Protein AF-A0A9E2IXX5-F1 (afdb_monomer_lite)

Secondary structure (DSSP, 8-state):
---HHHHHHHHHHGGG-----HHHHHHHHHH-TT-EEETTEEESPPPS-THHHHHS-HHHHHHHHGGG-

Sequence (69 aa):
MKNQLEELLHFVQSEGRICPEPGKWHELWEMLPDKKRVGNGWQPPLPLILAAWDNTSGIEKMLRLRQHI

Foldseek 3Di:
DPDVVNVVLCVCPPPPHLADDQVVQQVLQVPDPPWDDDPPAIVVGGQCDDVSVVVDDSNVNNVSVVSSD

pLDDT: mean 90.8, std 8.43, range [50.34, 97.62]

Radius of gyration: 12.69 Å; chains: 1; bounding box: 37×25×28 Å

Structure (mmCIF, N/CA/C/O backbone):
data_AF-A0A9E2IXX5-F1
#
_entry.id   AF-A0A9E2IXX5-F1
#
loop_
_atom_site.group_PDB
_atom_site.id
_atom_site.type_symbol
_atom_site.label_atom_id
_atom_site.label_alt_id
_atom_site.label_comp_id
_atom_site.label_asym_id
_atom_site.label_entity_id
_atom_site.label_seq_id
_atom_site.pdbx_PDB_ins_code
_atom_site.Cartn_x
_atom_site.Cartn_y
_atom_site.Cartn_z
_atom_site.occupancy
_atom_site.B_iso_or_equiv
_atom_site.auth_seq_id
_atom_site.auth_comp_id
_atom_site.auth_asym_id
_atom_site.auth_atom_id
_atom_site.pdbx_PDB_model_num
ATOM 1 N N . MET A 1 1 ? -19.314 15.410 -12.510 1.00 50.34 1 MET A N 1
ATOM 2 C CA . MET A 1 1 ? -19.056 13.955 -12.470 1.00 50.34 1 MET A CA 1
ATOM 3 C C . MET A 1 1 ? -17.898 13.742 -11.521 1.00 50.34 1 MET A C 1
ATOM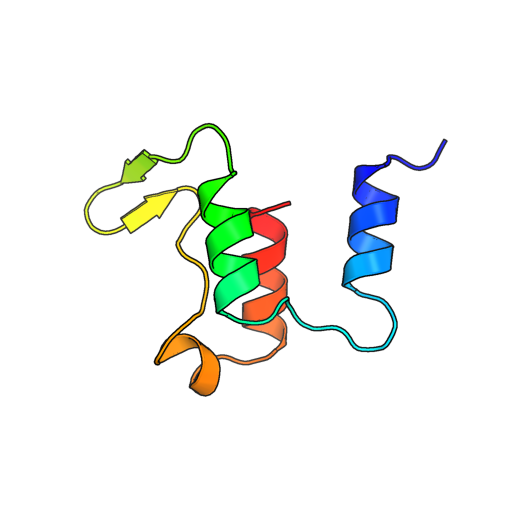 5 O O . MET A 1 1 ? -16.872 14.369 -11.746 1.00 50.34 1 MET A O 1
ATOM 9 N N . LYS A 1 2 ? -18.075 12.966 -10.447 1.00 58.16 2 LYS A N 1
ATOM 10 C CA . LYS A 1 2 ? -16.934 12.527 -9.636 1.00 58.16 2 LYS A CA 1
ATOM 11 C C . LYS A 1 2 ? -16.205 11.440 -10.417 1.00 58.16 2 LYS A C 1
ATOM 13 O O . LYS A 1 2 ? -16.845 10.615 -11.066 1.00 58.16 2 LYS A O 1
ATOM 18 N N . ASN A 1 3 ? -14.882 11.517 -10.446 1.00 86.88 3 ASN A N 1
ATOM 19 C CA . ASN A 1 3 ? -14.054 10.535 -11.130 1.00 86.88 3 ASN A CA 1
ATOM 20 C C . ASN A 1 3 ? -14.188 9.193 -10.382 1.00 86.88 3 ASN A C 1
ATOM 22 O O . ASN A 1 3 ? -14.106 9.180 -9.156 1.00 86.88 3 ASN A O 1
ATOM 26 N N . GLN A 1 4 ? -14.385 8.072 -11.086 1.00 84.88 4 GLN A N 1
ATOM 27 C CA . GLN A 1 4 ? -14.495 6.737 -10.468 1.00 84.88 4 GLN A CA 1
ATOM 28 C C . GLN A 1 4 ? -13.309 6.424 -9.537 1.00 84.88 4 GLN A C 1
ATOM 30 O O . GLN A 1 4 ? -13.482 5.758 -8.518 1.00 84.88 4 GLN A O 1
ATOM 35 N N . LEU A 1 5 ? -12.123 6.959 -9.845 1.00 81.38 5 LEU A N 1
ATOM 36 C CA . LEU A 1 5 ? -10.945 6.888 -8.982 1.00 81.38 5 LEU A CA 1
ATOM 37 C C . LEU A 1 5 ? -11.160 7.605 -7.642 1.00 81.38 5 LEU A C 1
ATOM 39 O O . LEU A 1 5 ? -10.812 7.073 -6.594 1.00 81.38 5 LEU A O 1
ATOM 43 N N . GLU A 1 6 ? -11.745 8.802 -7.654 1.00 82.75 6 GLU A N 1
ATOM 44 C CA . GLU A 1 6 ? -12.026 9.565 -6.432 1.00 82.75 6 GLU A CA 1
ATOM 45 C C . GLU A 1 6 ? -13.071 8.861 -5.564 1.00 82.75 6 GLU A C 1
ATOM 47 O O . GLU A 1 6 ? -12.935 8.829 -4.341 1.00 82.75 6 GLU A O 1
ATOM 52 N N . GLU A 1 7 ? -14.091 8.263 -6.183 1.00 86.06 7 GLU A N 1
ATOM 53 C CA . GLU A 1 7 ? -15.105 7.477 -5.474 1.00 86.06 7 GLU A CA 1
ATOM 54 C C . GLU A 1 7 ? -14.508 6.210 -4.859 1.00 86.06 7 GLU A C 1
ATOM 56 O O . GLU A 1 7 ? -14.769 5.919 -3.690 1.00 86.06 7 GLU A O 1
ATOM 61 N N . LEU A 1 8 ? -13.650 5.503 -5.602 1.00 81.81 8 LEU A N 1
ATOM 62 C CA . LEU A 1 8 ? -12.935 4.339 -5.092 1.00 81.81 8 LEU A CA 1
ATOM 63 C C . LEU A 1 8 ? -12.021 4.725 -3.927 1.00 81.81 8 LEU A C 1
ATOM 65 O O . LEU A 1 8 ? -12.081 4.083 -2.883 1.00 81.81 8 LEU A O 1
ATOM 69 N N . LEU A 1 9 ? -11.228 5.792 -4.069 1.00 79.62 9 LEU A N 1
ATOM 70 C CA . LEU A 1 9 ? -10.347 6.290 -3.011 1.00 79.62 9 LEU A CA 1
ATOM 71 C C . LEU A 1 9 ? -11.132 6.681 -1.757 1.00 79.62 9 LEU A C 1
ATOM 73 O O . LEU A 1 9 ? -10.708 6.352 -0.650 1.00 79.62 9 LEU A O 1
ATOM 77 N N . HIS A 1 10 ? -12.287 7.328 -1.920 1.00 82.88 10 HIS A N 1
ATOM 78 C CA . HIS A 1 10 ? -13.164 7.669 -0.804 1.00 82.88 10 HIS A CA 1
ATOM 79 C C . HIS A 1 10 ? -13.754 6.418 -0.138 1.00 82.88 10 HIS A C 1
ATOM 81 O O . HIS A 1 10 ? -13.795 6.338 1.087 1.00 82.88 10 HIS A O 1
ATOM 87 N N . PHE A 1 11 ? -14.170 5.418 -0.920 1.00 83.00 11 PHE A N 1
ATOM 88 C CA . PHE A 1 11 ? -14.686 4.151 -0.401 1.00 83.00 11 PHE A CA 1
ATOM 89 C C . PHE A 1 11 ? -13.614 3.334 0.337 1.00 83.00 11 PHE A C 1
ATOM 91 O O . PHE A 1 11 ? -13.872 2.800 1.417 1.00 83.00 11 PHE A O 1
ATOM 98 N N . VAL A 1 12 ? -12.391 3.237 -0.194 1.00 77.75 12 VAL A N 1
ATOM 99 C CA . VAL A 1 12 ? -11.325 2.467 0.471 1.00 77.75 12 VAL A CA 1
ATOM 100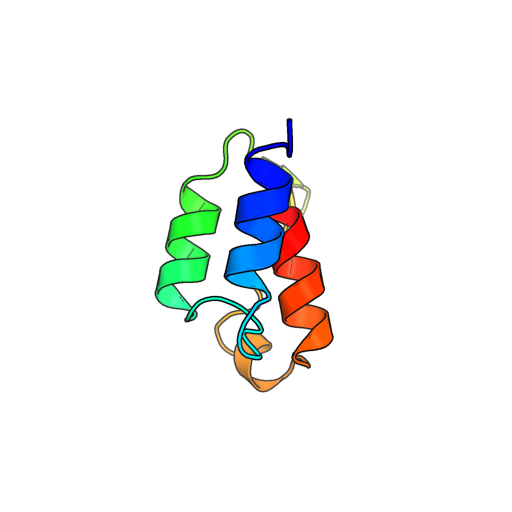 C C . VAL A 1 12 ? -10.770 3.166 1.715 1.00 77.75 12 VAL A C 1
ATOM 102 O O . VAL A 1 12 ? -10.151 2.501 2.539 1.00 77.75 12 VAL A O 1
ATOM 105 N N . GLN A 1 13 ? -11.008 4.474 1.870 1.00 76.56 13 GLN A N 1
ATOM 106 C CA . GLN A 1 13 ? -10.605 5.274 3.038 1.00 76.56 13 GLN A CA 1
ATOM 107 C C . GLN A 1 13 ? -11.757 5.527 4.027 1.00 76.56 13 GLN A C 1
ATOM 109 O O . GLN A 1 13 ? -11.535 6.093 5.098 1.00 76.56 13 GLN A O 1
ATOM 114 N N . SER A 1 14 ? -12.992 5.133 3.698 1.00 82.38 14 SER A N 1
ATOM 115 C CA . SER A 1 14 ? -14.135 5.312 4.594 1.00 82.38 14 SER A CA 1
ATOM 116 C C . SER A 1 14 ? -14.083 4.341 5.774 1.00 82.38 14 SER A C 1
ATOM 118 O O . SER A 1 14 ? -13.402 3.319 5.730 1.00 82.38 14 SER A O 1
ATOM 120 N N . GLU A 1 15 ? -14.854 4.632 6.824 1.00 83.25 15 GLU A N 1
ATOM 121 C CA . GLU A 1 15 ? -15.054 3.726 7.972 1.00 83.25 15 GLU A CA 1
ATOM 122 C C . GLU A 1 15 ? -13.765 3.357 8.732 1.00 83.25 15 GLU A C 1
ATOM 124 O O . GLU A 1 15 ? -13.674 2.298 9.345 1.00 83.25 15 GLU A O 1
ATOM 129 N N . GLY A 1 16 ? -12.748 4.225 8.698 1.00 81.31 16 GLY A N 1
ATOM 130 C CA . GLY A 1 16 ? -11.478 3.979 9.391 1.00 81.31 16 GLY A CA 1
ATOM 131 C C . GLY A 1 16 ? -10.613 2.898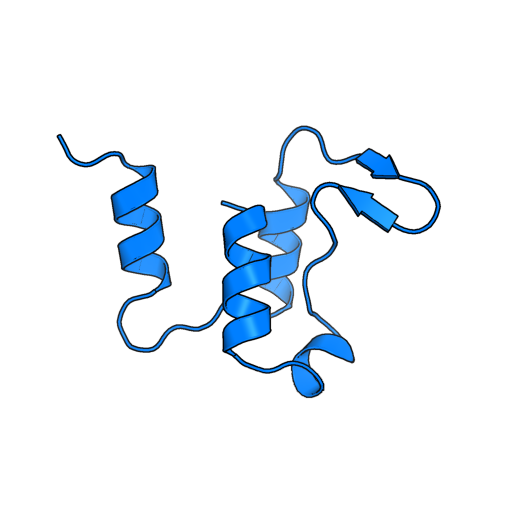 8.737 1.00 81.31 16 GLY A C 1
ATOM 132 O O . GLY A 1 16 ? -9.688 2.388 9.369 1.00 81.31 16 GLY A O 1
ATOM 133 N N . ARG A 1 17 ? -10.895 2.538 7.478 1.00 87.44 17 ARG A N 1
ATOM 134 C CA . ARG A 1 17 ? -10.083 1.594 6.706 1.00 87.44 17 ARG A CA 1
ATOM 135 C C . ARG A 1 17 ? -8.711 2.195 6.404 1.00 87.44 17 ARG A C 1
ATOM 137 O O . ARG A 1 17 ? -8.593 3.326 5.941 1.00 87.44 17 ARG A O 1
ATOM 144 N N . ILE A 1 18 ? -7.672 1.406 6.665 1.00 89.69 18 ILE A N 1
ATOM 145 C CA . ILE A 1 18 ? -6.270 1.805 6.494 1.00 89.69 18 ILE A CA 1
ATOM 146 C C . ILE A 1 18 ? -5.708 1.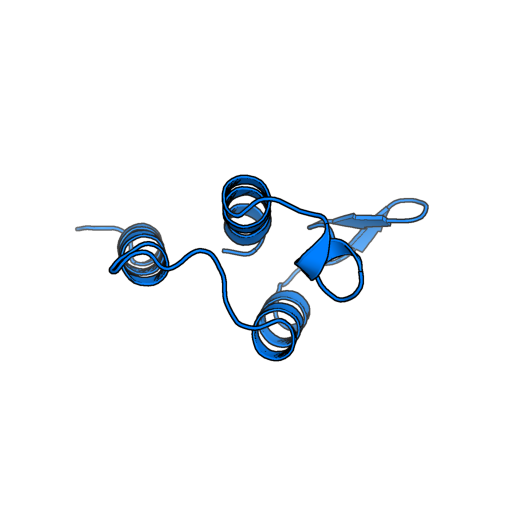227 5.189 1.00 89.69 18 ILE A C 1
ATOM 148 O O . ILE A 1 18 ? -5.173 1.952 4.353 1.00 89.69 18 ILE A O 1
ATOM 152 N N . CYS A 1 19 ? -5.828 -0.087 5.006 1.00 91.38 19 CYS A N 1
ATOM 153 C CA . CYS A 1 19 ? -5.416 -0.805 3.804 1.00 91.38 19 CYS A CA 1
ATOM 154 C C . CYS A 1 19 ? -6.105 -2.182 3.745 1.00 91.38 19 CYS A C 1
ATOM 156 O O . CYS A 1 19 ? -6.664 -2.618 4.757 1.00 91.38 19 CYS A O 1
ATOM 158 N N . PRO A 1 20 ? -6.069 -2.886 2.597 1.00 92.38 20 PRO A N 1
ATOM 159 C CA . PRO A 1 20 ? -6.553 -4.260 2.507 1.00 92.38 20 PRO A CA 1
ATOM 160 C C . PRO A 1 20 ? -5.725 -5.211 3.378 1.00 92.38 20 PRO A C 1
ATOM 162 O O . PRO A 1 20 ? -4.580 -4.910 3.722 1.00 92.38 20 PRO A O 1
ATOM 165 N N . GLU A 1 21 ? -6.278 -6.386 3.677 1.00 93.62 21 GLU A N 1
ATOM 166 C CA . GLU A 1 21 ? -5.516 -7.480 4.285 1.00 93.62 21 GLU A CA 1
ATOM 167 C C . GLU A 1 21 ? -4.299 -7.871 3.417 1.00 93.62 21 GLU A C 1
ATOM 169 O O . GLU A 1 21 ? -4.359 -7.733 2.189 1.00 93.62 21 GLU A O 1
ATOM 174 N N . PRO A 1 22 ? -3.203 -8.388 4.009 1.00 95.69 22 PRO A N 1
ATOM 175 C CA . PRO A 1 22 ? -1.949 -8.625 3.290 1.00 95.69 22 PRO A CA 1
ATOM 176 C C . PRO A 1 22 ? -2.084 -9.429 1.991 1.00 95.69 22 PRO A C 1
ATOM 178 O O . PRO A 1 22 ? -1.500 -9.050 0.977 1.00 95.69 22 PRO A O 1
ATOM 181 N N . GLY A 1 23 ? -2.878 -10.506 2.001 1.00 96.81 23 GLY A N 1
ATOM 182 C CA . GLY A 1 23 ? -3.096 -11.350 0.821 1.00 96.81 23 GLY A CA 1
ATOM 183 C C . GLY A 1 23 ? -3.797 -10.598 -0.310 1.00 96.81 23 GLY A C 1
ATOM 184 O O . GLY A 1 23 ? -3.303 -10.566 -1.433 1.00 96.81 23 GLY A O 1
ATOM 185 N N . LYS A 1 24 ? -4.893 -9.898 -0.000 1.00 95.81 24 LYS A N 1
ATOM 186 C CA . LYS A 1 24 ? -5.649 -9.107 -0.986 1.00 95.81 24 LYS A CA 1
ATOM 187 C C . LYS A 1 24 ? -4.864 -7.915 -1.504 1.00 95.81 24 LYS A C 1
ATOM 189 O O . LYS A 1 24 ? -4.980 -7.564 -2.674 1.00 95.81 24 LYS A O 1
ATOM 194 N N . TRP A 1 25 ? -4.042 -7.300 -0.659 1.00 95.88 25 TRP A N 1
ATOM 195 C CA . TRP A 1 25 ? -3.170 -6.221 -1.105 1.00 95.88 25 TRP A CA 1
ATOM 196 C C . TRP A 1 25 ? -2.085 -6.724 -2.062 1.00 95.88 25 TRP A C 1
ATOM 198 O O . TRP A 1 25 ? -1.754 -6.042 -3.033 1.00 95.88 25 TRP A O 1
ATOM 208 N N . HIS A 1 26 ? -1.559 -7.927 -1.823 1.00 97.44 26 HIS A N 1
ATOM 209 C CA . HIS A 1 26 ? -0.641 -8.569 -2.752 1.00 97.44 26 HIS A CA 1
ATOM 210 C C . HIS A 1 26 ? -1.320 -8.908 -4.084 1.00 97.44 26 HIS A C 1
ATOM 212 O O . HIS A 1 26 ? -0.790 -8.526 -5.123 1.00 97.44 26 HIS A O 1
ATOM 218 N N . GLU A 1 27 ? -2.516 -9.507 -4.058 1.00 97.19 27 GLU A N 1
ATOM 219 C CA . GLU A 1 27 ? -3.319 -9.775 -5.264 1.00 97.19 27 GLU A CA 1
ATOM 220 C C . GLU A 1 27 ? -3.559 -8.494 -6.084 1.00 97.19 27 GLU A C 1
ATOM 222 O O . GLU A 1 27 ? -3.295 -8.476 -7.285 1.00 97.19 27 GLU A O 1
ATOM 227 N N . LEU A 1 28 ? -3.972 -7.396 -5.435 1.00 94.50 28 LEU A N 1
ATOM 228 C CA . LEU A 1 28 ? -4.132 -6.090 -6.087 1.00 94.50 28 LEU A CA 1
ATOM 229 C C . LEU A 1 28 ? -2.836 -5.635 -6.767 1.00 94.50 28 LEU A C 1
ATOM 231 O O . LEU A 1 28 ? -2.853 -5.202 -7.917 1.00 94.50 28 LEU A O 1
ATOM 235 N N . TRP A 1 29 ? -1.707 -5.719 -6.061 1.00 96.75 29 TRP A N 1
ATOM 236 C CA . TRP A 1 29 ? -0.422 -5.305 -6.614 1.00 96.75 29 TRP A CA 1
ATOM 237 C C . TRP A 1 29 ? -0.030 -6.159 -7.827 1.00 96.75 29 TRP A C 1
ATOM 239 O O . TRP A 1 29 ? 0.390 -5.616 -8.850 1.00 96.75 29 TRP A O 1
ATOM 249 N N . GLU A 1 30 ? -0.253 -7.475 -7.782 1.00 96.81 30 GLU A N 1
ATOM 250 C CA . GLU A 1 30 ? -0.028 -8.385 -8.913 1.00 96.81 30 GLU A CA 1
ATOM 251 C C . GLU A 1 30 ? -0.899 -8.067 -10.140 1.00 96.81 30 GLU A C 1
ATOM 253 O O . GLU A 1 30 ? -0.485 -8.333 -11.270 1.00 96.81 30 GLU A O 1
ATOM 258 N N . MET A 1 31 ? -2.031 -7.384 -9.967 1.00 95.88 31 MET A N 1
ATOM 259 C CA . MET A 1 31 ? -2.883 -6.938 -11.077 1.00 95.88 31 MET A CA 1
ATOM 260 C C . MET A 1 31 ? -2.415 -5.640 -11.752 1.00 95.88 31 MET A C 1
ATOM 262 O O . MET A 1 31 ? -2.878 -5.335 -12.850 1.00 95.88 31 MET A O 1
ATOM 266 N N . LEU A 1 32 ? -1.505 -4.872 -11.140 1.00 94.69 32 LEU A N 1
ATOM 267 C CA . LEU A 1 32 ? -1.084 -3.581 -11.695 1.00 94.69 32 LEU A CA 1
ATOM 268 C C . LEU A 1 32 ? -0.374 -3.734 -13.049 1.00 94.69 32 LEU A C 1
ATOM 270 O O . LEU A 1 32 ? 0.580 -4.524 -13.136 1.00 94.69 32 LEU A O 1
ATOM 274 N N . PRO A 1 33 ? -0.779 -2.966 -14.079 1.00 90.31 33 PRO A N 1
ATOM 275 C CA . PRO A 1 33 ? -0.030 -2.894 -15.323 1.00 90.31 33 PRO A CA 1
ATOM 276 C C . PRO A 1 33 ? 1.316 -2.194 -15.076 1.00 90.31 33 PRO A C 1
ATOM 278 O O . PRO A 1 33 ? 1.469 -1.416 -14.136 1.00 90.31 33 PRO A O 1
ATOM 281 N N . ASP A 1 34 ? 2.315 -2.499 -15.901 1.00 88.12 34 ASP A N 1
ATOM 282 C CA . ASP A 1 34 ? 3.617 -1.809 -15.923 1.00 88.12 34 ASP A CA 1
ATOM 283 C C . ASP A 1 34 ? 4.502 -1.949 -14.673 1.00 88.12 34 ASP A C 1
ATOM 285 O O . ASP A 1 34 ? 5.450 -1.179 -14.473 1.00 88.12 34 ASP A O 1
ATOM 289 N N . LYS A 1 35 ? 4.269 -2.985 -13.860 1.00 94.31 35 LYS A N 1
ATOM 290 C CA . LYS A 1 35 ? 5.221 -3.380 -12.818 1.00 94.31 35 LYS A CA 1
ATOM 291 C C . LYS A 1 35 ? 6.581 -3.693 -13.429 1.00 94.31 35 LYS A C 1
ATOM 293 O O . LYS A 1 35 ? 6.715 -4.600 -14.250 1.00 94.31 35 LYS A O 1
ATOM 298 N N . LYS A 1 36 ? 7.615 -3.000 -12.963 1.00 95.75 36 LYS A N 1
ATOM 299 C CA . LYS A 1 36 ? 8.992 -3.233 -13.406 1.00 95.75 36 LYS A CA 1
ATOM 300 C C . LYS A 1 36 ? 9.954 -3.318 -12.239 1.00 95.75 36 LYS A C 1
ATOM 302 O O . LYS A 1 36 ? 9.800 -2.637 -11.224 1.00 95.75 36 LYS A O 1
ATOM 307 N N . ARG A 1 37 ? 10.990 -4.130 -12.418 1.00 95.81 37 ARG A N 1
ATOM 308 C CA . ARG A 1 37 ? 12.097 -4.216 -11.474 1.00 95.81 37 ARG A CA 1
ATOM 309 C C . ARG A 1 37 ? 13.042 -3.034 -11.687 1.00 95.81 37 ARG A C 1
ATOM 311 O O . ARG A 1 37 ? 13.450 -2.762 -12.813 1.00 95.81 37 ARG A O 1
ATOM 318 N N . VAL A 1 38 ? 13.383 -2.334 -10.608 1.00 95.88 38 VAL A N 1
ATOM 319 C CA . VAL A 1 38 ? 14.302 -1.186 -10.616 1.00 95.88 38 VAL A CA 1
ATOM 320 C C . VAL A 1 38 ? 15.388 -1.458 -9.581 1.00 95.88 38 VAL A C 1
ATOM 322 O O . VAL A 1 38 ? 15.159 -1.346 -8.376 1.00 95.88 38 VAL A O 1
ATOM 325 N N . GLY A 1 39 ? 16.562 -1.893 -10.049 1.00 95.12 39 GLY A N 1
ATOM 326 C CA . GLY A 1 39 ? 17.628 -2.396 -9.180 1.00 95.12 39 GLY A CA 1
ATOM 327 C C . GLY A 1 39 ? 17.139 -3.561 -8.309 1.00 95.12 39 GLY A C 1
ATOM 328 O O . GLY A 1 39 ? 16.637 -4.565 -8.817 1.00 95.12 39 GLY A O 1
ATOM 329 N N . ASN A 1 40 ? 17.240 -3.401 -6.988 1.00 94.56 40 ASN A N 1
ATOM 330 C CA . ASN A 1 40 ? 16.780 -4.395 -6.011 1.00 94.56 40 ASN A CA 1
ATOM 331 C C . ASN A 1 40 ? 15.296 -4.247 -5.616 1.00 94.56 40 ASN A C 1
ATOM 333 O O . ASN A 1 40 ? 14.824 -5.004 -4.772 1.00 94.56 40 ASN A O 1
ATOM 337 N N . GLY A 1 41 ? 14.563 -3.293 -6.201 1.00 94.31 41 GLY A N 1
ATOM 338 C CA . GLY A 1 41 ? 13.164 -3.006 -5.875 1.00 94.31 41 GLY A CA 1
ATOM 339 C C . GLY A 1 41 ? 12.206 -3.145 -7.058 1.00 94.31 41 GLY A C 1
ATOM 340 O O . GLY A 1 41 ? 12.574 -3.608 -8.138 1.00 94.31 41 GLY A O 1
ATOM 341 N N . TRP A 1 42 ? 10.968 -2.702 -6.842 1.00 96.69 42 TRP A N 1
ATOM 342 C CA . TRP A 1 42 ? 9.904 -2.661 -7.843 1.00 96.69 42 TRP A CA 1
ATOM 343 C C . TRP A 1 42 ? 9.326 -1.255 -7.977 1.00 96.69 42 TRP A C 1
ATOM 345 O O . TRP A 1 42 ? 9.354 -0.473 -7.025 1.00 96.69 42 TRP A O 1
ATOM 355 N N . GLN A 1 43 ? 8.773 -0.957 -9.148 1.00 96.06 43 GLN A N 1
ATOM 356 C CA . GLN A 1 43 ? 7.942 0.214 -9.388 1.00 96.06 43 GLN A CA 1
ATOM 357 C C . GLN A 1 43 ? 6.612 -0.235 -10.023 1.00 96.06 43 GLN A C 1
ATOM 359 O O . GLN A 1 43 ? 6.672 -0.852 -11.089 1.00 96.06 43 GLN A O 1
ATOM 364 N N . PRO A 1 44 ? 5.448 0.066 -9.406 1.00 95.56 44 PRO A N 1
ATOM 365 C CA . PRO A 1 44 ? 5.294 0.603 -8.047 1.00 95.56 44 PRO A CA 1
ATOM 366 C C . PRO A 1 44 ? 5.850 -0.364 -6.985 1.00 95.56 44 PRO A C 1
ATOM 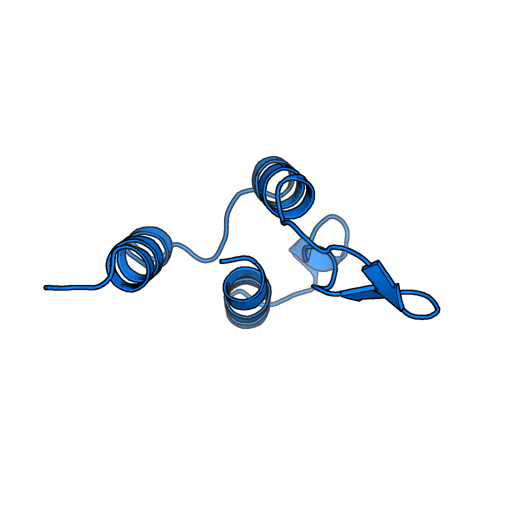368 O O . PRO A 1 44 ? 5.985 -1.565 -7.239 1.00 95.56 44 PRO A O 1
ATOM 371 N N . PRO A 1 45 ? 6.241 0.145 -5.808 1.00 96.50 45 PRO A N 1
ATOM 372 C CA . PRO A 1 45 ? 6.979 -0.651 -4.841 1.00 96.50 45 PRO A CA 1
ATOM 373 C C . PRO A 1 45 ? 6.068 -1.686 -4.168 1.00 96.50 45 PRO A C 1
ATOM 375 O O . PRO A 1 45 ? 4.855 -1.535 -4.151 1.00 96.50 45 PRO A O 1
ATOM 378 N N . LEU A 1 46 ? 6.640 -2.756 -3.615 1.00 96.88 46 LEU A N 1
ATOM 379 C CA . LEU A 1 46 ? 5.858 -3.867 -3.054 1.00 96.88 46 LEU A CA 1
ATOM 380 C C . LEU A 1 46 ? 4.896 -3.413 -1.933 1.00 96.88 46 LEU A C 1
ATOM 382 O O . LEU A 1 46 ? 5.199 -2.452 -1.222 1.00 96.88 46 LEU A O 1
ATOM 386 N N . PRO A 1 47 ? 3.768 -4.103 -1.707 1.00 97.31 47 PRO A N 1
ATOM 387 C CA . PRO A 1 47 ? 2.924 -3.885 -0.532 1.00 97.31 47 PRO A CA 1
ATOM 388 C C . PRO A 1 47 ? 3.706 -3.992 0.786 1.00 97.31 47 PRO A C 1
ATOM 390 O O . PRO A 1 47 ? 4.660 -4.764 0.891 1.00 97.31 47 PRO A O 1
ATOM 393 N N . LEU A 1 48 ? 3.287 -3.243 1.811 1.00 97.62 48 LEU A N 1
ATOM 394 C CA . LEU A 1 48 ? 3.878 -3.314 3.156 1.00 97.62 48 LEU A CA 1
ATOM 395 C C . LEU A 1 48 ? 3.302 -4.516 3.918 1.00 97.62 48 LEU A C 1
ATOM 397 O O . LEU A 1 48 ? 2.507 -4.365 4.840 1.00 97.62 48 LEU A O 1
ATOM 401 N N . ILE A 1 49 ? 3.678 -5.713 3.475 1.00 96.12 49 ILE A N 1
ATOM 402 C CA . ILE A 1 49 ? 3.216 -7.002 4.006 1.00 96.12 49 ILE A CA 1
ATOM 403 C C . IL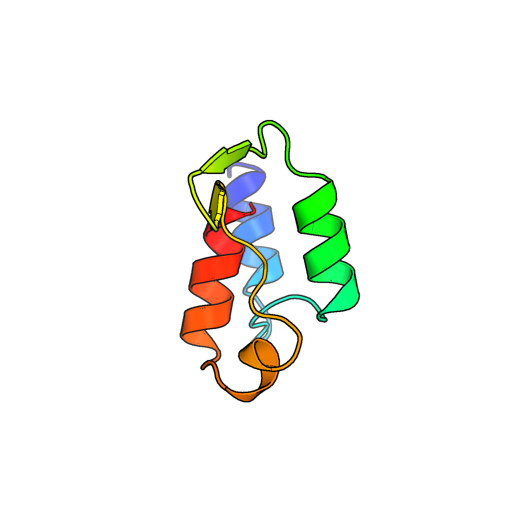E A 1 49 ? 4.339 -7.739 4.756 1.00 96.12 49 ILE A C 1
ATOM 405 O O . ILE A 1 49 ? 5.464 -7.241 4.852 1.00 96.12 49 ILE A O 1
ATOM 409 N N . LEU A 1 50 ? 4.048 -8.934 5.288 1.00 94.69 50 LEU A N 1
ATOM 410 C CA . LEU A 1 50 ? 4.976 -9.730 6.109 1.00 94.69 50 LEU A CA 1
ATOM 411 C C . LEU A 1 50 ? 5.487 -8.902 7.301 1.00 94.69 50 LEU A C 1
ATOM 413 O O . LEU A 1 50 ? 4.700 -8.219 7.942 1.00 94.69 50 LEU A O 1
ATOM 417 N N . ALA A 1 51 ? 6.793 -8.895 7.571 1.00 95.00 51 ALA A N 1
ATOM 418 C CA . ALA A 1 51 ? 7.369 -8.108 8.659 1.00 95.00 51 ALA A CA 1
ATOM 419 C C . ALA A 1 51 ? 7.056 -6.604 8.546 1.00 95.00 51 ALA A C 1
ATOM 421 O O . ALA A 1 51 ? 6.941 -5.927 9.563 1.00 95.00 51 ALA A O 1
ATOM 422 N N . ALA A 1 52 ? 6.893 -6.058 7.334 1.00 95.62 52 ALA A N 1
ATOM 423 C CA . ALA A 1 52 ? 6.534 -4.650 7.173 1.00 95.62 52 ALA A CA 1
ATOM 424 C C . ALA A 1 52 ? 5.096 -4.364 7.627 1.00 95.62 52 ALA A C 1
ATOM 426 O O . ALA A 1 52 ? 4.805 -3.234 8.007 1.00 95.62 52 ALA A O 1
ATOM 427 N N . TRP A 1 53 ? 4.211 -5.365 7.635 1.00 94.88 53 TRP A N 1
ATOM 428 C CA . TRP A 1 53 ? 2.837 -5.195 8.098 1.00 94.88 53 TRP A CA 1
ATOM 429 C C . TRP A 1 53 ? 2.785 -4.814 9.579 1.00 94.88 53 TRP A C 1
ATOM 431 O O . TRP A 1 53 ? 2.059 -3.893 9.944 1.00 94.88 53 TRP A O 1
ATOM 441 N N . ASP A 1 54 ? 3.584 -5.466 10.420 1.00 94.56 54 ASP A N 1
ATOM 442 C CA . ASP A 1 54 ? 3.579 -5.220 11.867 1.00 94.56 54 ASP A CA 1
ATOM 443 C C . ASP A 1 54 ? 4.471 -4.035 12.269 1.00 94.56 54 ASP A C 1
ATOM 445 O O . ASP A 1 54 ? 4.249 -3.414 13.305 1.00 94.56 54 ASP A O 1
ATOM 449 N N . ASN A 1 55 ? 5.453 -3.686 11.430 1.00 96.94 55 ASN A N 1
ATOM 450 C CA . ASN A 1 55 ? 6.459 -2.659 11.723 1.00 96.94 55 ASN A CA 1
ATOM 451 C C . ASN A 1 55 ? 6.192 -1.294 11.065 1.00 96.94 55 ASN A C 1
ATOM 453 O O . ASN A 1 55 ? 7.022 -0.395 11.189 1.00 96.94 55 ASN A O 1
ATOM 457 N N . THR A 1 56 ? 5.076 -1.122 10.349 1.00 96.44 56 THR A N 1
ATOM 458 C CA . THR A 1 56 ? 4.712 0.157 9.713 1.00 96.44 56 THR A CA 1
ATOM 459 C C . THR A 1 56 ? 3.392 0.694 10.247 1.00 96.44 56 THR A C 1
ATOM 461 O O . THR A 1 56 ? 2.447 -0.048 10.539 1.00 96.44 56 THR A O 1
ATOM 464 N N . SER A 1 57 ? 3.320 2.016 10.371 1.00 96.00 57 SER A N 1
ATOM 465 C CA . SER A 1 57 ? 2.127 2.728 10.816 1.00 96.00 57 SER A CA 1
ATOM 466 C C . SER A 1 57 ? 0.986 2.631 9.801 1.00 96.00 57 SER A C 1
ATOM 468 O O . SER A 1 57 ? 1.177 2.366 8.611 1.00 96.00 57 SER A O 1
ATOM 470 N N . GLY A 1 58 ? -0.238 2.912 10.256 1.00 93.12 58 GLY A N 1
ATOM 471 C CA . GLY A 1 58 ? -1.392 2.978 9.360 1.00 93.12 58 GLY A CA 1
ATOM 472 C C . GLY A 1 58 ? -1.227 4.019 8.247 1.00 93.12 58 GLY A C 1
ATOM 473 O O . GLY A 1 58 ? -1.569 3.755 7.098 1.00 93.12 58 GLY A O 1
ATOM 474 N N . ILE A 1 59 ? -0.618 5.167 8.553 1.00 92.94 59 ILE A N 1
ATOM 475 C CA . ILE A 1 59 ? -0.369 6.228 7.567 1.00 92.94 59 ILE A CA 1
ATOM 476 C C . ILE A 1 59 ? 0.578 5.735 6.465 1.00 92.94 59 ILE A C 1
ATOM 478 O O . ILE A 1 59 ? 0.311 5.955 5.284 1.00 92.94 59 ILE A O 1
ATOM 482 N N . GLU A 1 60 ? 1.649 5.021 6.817 1.00 96.31 60 GLU A N 1
ATOM 483 C CA . GLU A 1 60 ? 2.568 4.438 5.830 1.00 96.31 60 GLU A CA 1
ATOM 484 C C . GLU A 1 60 ? 1.860 3.434 4.916 1.00 96.31 60 GLU A C 1
ATOM 486 O O . GLU A 1 60 ? 2.070 3.445 3.698 1.00 96.31 60 GLU A O 1
ATOM 491 N N . LYS A 1 61 ? 0.963 2.616 5.479 1.00 95.12 61 LYS A N 1
ATOM 492 C CA . LYS A 1 61 ? 0.143 1.675 4.707 1.00 95.12 61 LYS A CA 1
ATOM 493 C C . LYS A 1 61 ? -0.791 2.396 3.732 1.00 95.12 61 LYS A C 1
ATOM 495 O O . LYS A 1 61 ? -0.835 2.032 2.556 1.00 95.12 61 LYS A O 1
ATOM 500 N N . MET A 1 62 ? -1.457 3.464 4.175 1.00 92.19 62 MET A N 1
ATOM 501 C CA . MET A 1 62 ? -2.316 4.297 3.321 1.00 92.19 62 MET A CA 1
ATOM 502 C C . MET A 1 62 ? -1.532 4.955 2.176 1.00 92.19 62 MET A C 1
ATOM 504 O O . MET A 1 62 ? -1.979 4.954 1.026 1.00 92.19 62 MET A O 1
ATOM 508 N N . LEU A 1 63 ? -0.344 5.496 2.467 1.00 93.00 63 LEU A N 1
ATOM 509 C CA . LEU A 1 63 ? 0.522 6.128 1.467 1.00 93.00 63 LEU A CA 1
ATOM 510 C C . LEU A 1 63 ? 1.063 5.123 0.445 1.00 93.00 63 LEU A C 1
ATOM 512 O O . LEU A 1 63 ? 1.191 5.461 -0.734 1.00 93.00 63 LEU A O 1
ATOM 516 N N . ARG A 1 64 ? 1.372 3.891 0.870 1.00 95.50 64 ARG A N 1
ATOM 517 C CA . ARG A 1 64 ? 1.745 2.813 -0.054 1.00 95.50 64 ARG A CA 1
ATOM 518 C C . ARG A 1 64 ? 0.566 2.420 -0.939 1.00 95.50 64 ARG A C 1
ATOM 520 O O . ARG A 1 64 ? 0.742 2.323 -2.145 1.00 95.50 64 ARG A O 1
ATOM 527 N N . LEU A 1 65 ? -0.625 2.235 -0.365 1.00 93.06 65 LEU A N 1
ATOM 528 C CA . LEU A 1 65 ? -1.810 1.816 -1.119 1.00 93.06 65 LEU A CA 1
ATOM 529 C C . LEU A 1 65 ? -2.181 2.830 -2.206 1.00 93.06 65 LEU A C 1
ATOM 531 O O . LEU A 1 65 ? -2.520 2.425 -3.310 1.00 93.06 65 LEU A O 1
ATOM 535 N N . ARG A 1 66 ? -2.045 4.133 -1.931 1.00 90.50 66 ARG A N 1
ATOM 536 C CA . ARG A 1 66 ? -2.288 5.196 -2.922 1.00 90.50 66 ARG A CA 1
ATOM 537 C C . ARG A 1 66 ? -1.402 5.082 -4.171 1.00 90.50 66 ARG A C 1
ATOM 539 O O . ARG A 1 66 ? -1.772 5.603 -5.208 1.00 90.50 66 ARG A O 1
ATOM 546 N N . GLN A 1 67 ? -0.244 4.426 -4.094 1.00 92.31 67 GLN A N 1
ATOM 547 C CA . GLN A 1 67 ? 0.615 4.195 -5.264 1.00 92.31 67 GLN A CA 1
ATOM 548 C C . GLN A 1 67 ? 0.142 3.011 -6.122 1.00 92.31 67 GLN A C 1
ATOM 550 O O . GLN A 1 67 ? 0.716 2.760 -7.178 1.00 92.31 67 GLN A O 1
ATOM 555 N N . HIS A 1 68 ? -0.827 2.235 -5.630 1.00 92.31 68 HIS A N 1
ATOM 556 C CA . HIS A 1 68 ? -1.349 1.017 -6.252 1.00 92.31 68 HIS A CA 1
ATOM 557 C C . HIS A 1 68 ? -2.794 1.199 -6.756 1.00 92.31 68 HIS A C 1
ATOM 559 O O . HIS A 1 68 ? -3.414 0.221 -7.157 1.00 92.31 68 HIS A O 1
ATOM 565 N N . ILE A 1 69 ? -3.356 2.406 -6.671 1.00 87.12 69 ILE A N 1
ATOM 566 C CA . ILE A 1 69 ? -4.698 2.764 -7.154 1.00 87.12 69 ILE A CA 1
ATOM 567 C C . ILE A 1 69 ? -4.523 3.927 -8.125 1.00 87.12 69 ILE A C 1
ATOM 569 O O . ILE A 1 69 ? -5.129 3.873 -9.214 1.00 87.12 69 ILE A O 1
#